Protein AF-A0A8T6WDX5-F1 (afdb_monomer)

Structure (mmCIF, N/CA/C/O backbone):
data_AF-A0A8T6WDX5-F1
#
_entry.id   AF-A0A8T6WDX5-F1
#
loop_
_atom_site.group_PDB
_atom_site.id
_atom_site.type_symbol
_atom_site.label_atom_id
_atom_site.label_alt_id
_atom_site.label_comp_id
_atom_site.label_asym_id
_atom_site.label_entity_id
_atom_site.label_seq_id
_atom_site.pdbx_PDB_ins_code
_atom_site.Cartn_x
_atom_site.Cartn_y
_atom_site.Cartn_z
_atom_site.occupancy
_atom_site.B_iso_or_equiv
_atom_site.auth_seq_id
_atom_site.auth_comp_id
_atom_site.auth_asym_id
_atom_site.auth_atom_id
_atom_site.pdbx_PDB_model_num
ATOM 1 N N . MET A 1 1 ? 11.051 -7.184 -33.942 1.00 52.66 1 MET A N 1
ATOM 2 C CA . MET A 1 1 ? 10.751 -6.834 -32.544 1.00 52.66 1 MET A CA 1
ATOM 3 C C . MET A 1 1 ? 12.022 -6.218 -31.989 1.00 52.66 1 MET A C 1
ATOM 5 O O . MET A 1 1 ? 13.089 -6.724 -32.323 1.00 52.66 1 MET A O 1
ATOM 9 N N . ASP A 1 2 ? 11.929 -5.053 -31.352 1.00 72.94 2 ASP A N 1
ATOM 10 C CA . ASP A 1 2 ? 13.100 -4.263 -30.952 1.00 72.94 2 ASP A CA 1
ATOM 11 C C . ASP A 1 2 ? 13.797 -4.921 -29.747 1.00 72.94 2 ASP A C 1
ATOM 13 O O . ASP A 1 2 ? 13.124 -5.354 -28.812 1.00 72.94 2 ASP A O 1
ATOM 17 N N . LYS A 1 3 ? 15.132 -5.032 -29.763 1.00 76.94 3 LYS A N 1
ATOM 18 C CA . LYS A 1 3 ? 15.891 -5.708 -28.689 1.00 76.94 3 LYS A CA 1
ATOM 19 C C . LYS A 1 3 ? 15.746 -4.985 -27.343 1.00 76.94 3 LYS A C 1
ATOM 21 O O . LYS A 1 3 ? 15.844 -5.629 -26.301 1.00 76.94 3 LYS A O 1
ATOM 26 N N . VAL A 1 4 ? 15.504 -3.671 -27.375 1.00 79.25 4 VAL A N 1
ATOM 27 C CA . VAL A 1 4 ? 15.228 -2.840 -26.189 1.00 79.25 4 VAL A CA 1
ATOM 28 C C . VAL A 1 4 ? 13.913 -3.252 -25.533 1.00 79.25 4 VAL A C 1
ATOM 30 O O . VAL A 1 4 ? 13.882 -3.562 -24.346 1.00 79.25 4 VAL A O 1
ATOM 33 N N . ASP A 1 5 ? 12.839 -3.341 -26.319 1.00 84.62 5 ASP A N 1
ATOM 34 C CA . ASP A 1 5 ? 11.503 -3.709 -25.836 1.00 84.62 5 ASP A CA 1
ATOM 35 C C . ASP A 1 5 ? 11.500 -5.095 -25.164 1.00 84.62 5 ASP A C 1
ATOM 37 O O . ASP A 1 5 ? 10.907 -5.281 -24.102 1.00 84.62 5 ASP A O 1
ATOM 41 N N . GLU A 1 6 ? 12.221 -6.074 -25.723 1.00 86.56 6 GLU A N 1
ATOM 42 C CA . GLU A 1 6 ? 12.348 -7.406 -25.113 1.00 86.56 6 GLU A CA 1
ATOM 43 C C . GLU A 1 6 ? 13.108 -7.383 -23.778 1.00 86.56 6 GLU A C 1
ATOM 45 O O . GLU A 1 6 ? 12.690 -8.050 -22.824 1.00 86.56 6 GLU A O 1
ATOM 50 N N . LYS A 1 7 ? 14.192 -6.601 -23.688 1.00 87.88 7 LYS A N 1
ATOM 51 C CA . LYS A 1 7 ? 14.994 -6.463 -22.466 1.00 87.88 7 LYS A CA 1
ATOM 52 C C . LYS A 1 7 ? 14.186 -5.801 -21.350 1.00 87.88 7 LYS A C 1
ATOM 54 O O . LYS A 1 7 ? 14.083 -6.367 -20.261 1.00 87.88 7 LYS A O 1
ATOM 59 N N . VAL A 1 8 ? 13.550 -4.665 -21.637 1.00 88.12 8 VAL A N 1
ATOM 60 C CA . VAL A 1 8 ? 12.751 -3.936 -20.645 1.00 88.12 8 VAL A CA 1
ATOM 61 C C . VAL A 1 8 ? 11.545 -4.770 -20.197 1.00 88.12 8 VAL A C 1
ATOM 63 O O . VAL A 1 8 ? 11.251 -4.863 -19.004 1.00 88.12 8 VAL A O 1
ATOM 66 N N . LYS A 1 9 ? 10.869 -5.478 -21.112 1.00 89.19 9 LYS A N 1
ATOM 67 C CA . LYS A 1 9 ? 9.794 -6.416 -20.736 1.00 89.19 9 LYS A CA 1
ATOM 68 C C . LYS A 1 9 ? 10.274 -7.514 -19.788 1.00 89.19 9 LYS A C 1
ATOM 70 O O . LYS A 1 9 ? 9.542 -7.866 -18.861 1.00 89.19 9 LYS A O 1
ATOM 75 N N . ALA A 1 10 ? 11.466 -8.068 -20.013 1.00 90.50 10 ALA A N 1
ATOM 76 C CA . ALA A 1 10 ? 12.025 -9.105 -19.151 1.00 90.50 10 ALA A CA 1
ATOM 77 C C . ALA A 1 10 ? 12.325 -8.580 -17.737 1.00 90.50 10 ALA A C 1
ATOM 79 O O . ALA A 1 10 ? 12.044 -9.280 -16.764 1.00 90.50 10 ALA A O 1
ATOM 80 N N . GLU A 1 11 ? 12.822 -7.348 -17.626 1.00 90.62 11 GLU A N 1
ATOM 81 C CA . GLU A 1 11 ? 13.116 -6.682 -16.354 1.00 90.62 11 GLU A CA 1
ATOM 82 C C . GLU A 1 11 ? 11.848 -6.345 -15.551 1.00 90.62 11 GLU A C 1
ATOM 84 O O . GLU A 1 11 ? 11.794 -6.561 -14.341 1.00 90.62 11 GLU A O 1
ATOM 89 N N . PHE A 1 12 ? 10.781 -5.902 -16.222 1.00 94.19 12 PHE A N 1
ATOM 90 C CA . PHE A 1 12 ? 9.535 -5.502 -15.559 1.00 94.19 12 PHE A CA 1
ATOM 91 C C . PHE A 1 12 ? 8.601 -6.666 -15.215 1.00 94.19 12 PHE A C 1
ATOM 93 O O . PHE A 1 12 ? 7.797 -6.558 -14.287 1.00 94.19 12 PHE A O 1
ATOM 100 N N . LYS A 1 13 ? 8.691 -7.800 -15.919 1.00 94.50 13 LYS A N 1
ATOM 101 C CA . LYS A 1 13 ? 7.855 -8.983 -15.658 1.00 94.50 13 LYS A CA 1
ATOM 102 C C . LYS A 1 13 ? 7.857 -9.446 -14.185 1.00 94.50 13 LYS A C 1
ATOM 104 O O . LYS A 1 13 ? 6.764 -9.646 -13.651 1.00 94.50 13 LYS A O 1
ATOM 109 N N . PRO A 1 14 ? 9.005 -9.625 -13.500 1.00 94.62 14 PRO A N 1
ATOM 110 C CA . PRO A 1 14 ? 9.004 -10.000 -12.083 1.00 94.62 14 PRO A CA 1
ATOM 111 C C . PRO A 1 14 ? 8.376 -8.926 -11.179 1.00 94.62 14 PRO A C 1
ATOM 113 O O . PRO A 1 14 ? 7.688 -9.274 -10.220 1.00 94.62 14 PRO A O 1
ATOM 116 N N . LEU A 1 15 ? 8.534 -7.639 -11.503 1.00 94.69 15 LEU A N 1
ATOM 117 C CA . LEU A 1 15 ? 7.934 -6.539 -10.736 1.00 94.69 15 LEU A CA 1
ATOM 118 C C . LEU A 1 15 ? 6.408 -6.516 -10.869 1.00 94.69 15 LEU A C 1
ATOM 120 O O . LEU A 1 15 ? 5.706 -6.302 -9.883 1.00 94.69 15 LEU A O 1
ATOM 124 N N . LEU A 1 16 ? 5.883 -6.789 -12.065 1.00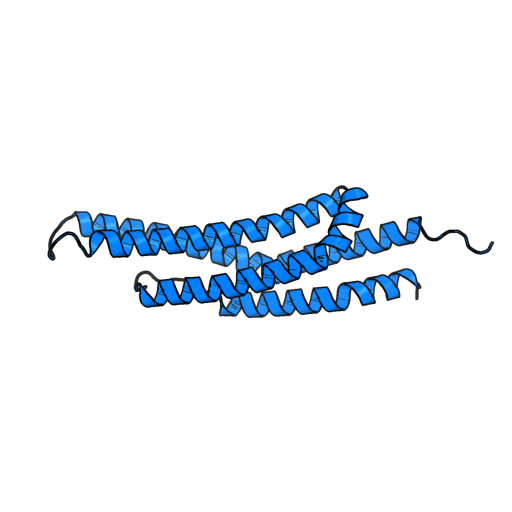 95.62 16 LEU A N 1
ATOM 125 C CA . LEU A 1 16 ? 4.440 -6.898 -12.297 1.00 95.62 16 LEU A CA 1
ATOM 126 C C . LEU A 1 16 ? 3.826 -8.086 -11.547 1.00 95.62 16 LEU A C 1
ATOM 128 O O . LEU A 1 16 ? 2.734 -7.959 -10.997 1.00 95.62 16 LEU A O 1
ATOM 132 N N . ASN A 1 17 ? 4.539 -9.213 -11.454 1.00 95.56 17 ASN A N 1
ATOM 133 C CA . ASN A 1 17 ? 4.096 -10.335 -10.622 1.00 95.56 17 ASN A CA 1
ATOM 134 C C . ASN A 1 17 ? 4.002 -9.934 -9.142 1.00 95.56 17 ASN A C 1
ATOM 136 O O . ASN A 1 17 ? 3.021 -10.263 -8.485 1.00 95.56 17 ASN A O 1
ATOM 140 N N . LYS A 1 18 ? 4.963 -9.154 -8.638 1.00 95.69 18 LYS A N 1
ATOM 141 C CA . LYS A 1 18 ? 4.924 -8.630 -7.263 1.00 95.69 18 LYS A CA 1
ATOM 142 C C . LYS A 1 18 ? 3.809 -7.618 -7.042 1.00 95.69 18 LYS A C 1
ATOM 144 O O . LYS A 1 18 ? 3.210 -7.614 -5.975 1.00 95.69 18 LYS A O 1
ATOM 149 N N . CYS A 1 19 ? 3.487 -6.798 -8.042 1.00 96.25 19 CYS A N 1
ATOM 150 C CA . CYS A 1 19 ? 2.309 -5.929 -7.979 1.00 96.25 19 CYS A CA 1
ATOM 151 C C . CYS A 1 19 ? 1.034 -6.754 -7.785 1.00 96.25 19 CYS A C 1
ATOM 153 O O . CYS A 1 19 ? 0.220 -6.417 -6.933 1.00 96.25 19 CYS A O 1
ATOM 155 N N . ARG A 1 20 ? 0.917 -7.885 -8.489 1.00 96.00 20 ARG A N 1
ATOM 156 C CA . ARG A 1 20 ? -0.205 -8.815 -8.334 1.00 96.00 20 ARG A CA 1
ATOM 157 C C . ARG A 1 20 ? -0.241 -9.496 -6.971 1.00 96.00 20 ARG A C 1
ATOM 159 O O . ARG A 1 20 ? -1.309 -9.651 -6.391 1.00 96.00 20 ARG A O 1
ATOM 166 N N . GLU A 1 21 ? 0.909 -9.898 -6.443 1.00 96.06 21 GLU A N 1
ATOM 167 C CA . GLU A 1 21 ? 0.997 -10.439 -5.081 1.00 96.06 21 GLU A CA 1
ATOM 168 C C . GLU A 1 21 ? 0.578 -9.395 -4.036 1.00 96.06 21 GLU A C 1
ATOM 170 O O . GLU A 1 21 ? -0.125 -9.726 -3.084 1.00 96.06 21 GLU A O 1
ATOM 175 N N . LEU A 1 22 ? 0.967 -8.130 -4.225 1.00 96.88 22 LEU A N 1
ATOM 176 C CA . LEU A 1 22 ? 0.573 -7.018 -3.359 1.00 96.88 22 LEU A CA 1
ATOM 177 C C . LEU A 1 22 ? -0.917 -6.690 -3.466 1.00 96.88 22 LEU A C 1
ATOM 179 O O . LEU A 1 22 ? -1.536 -6.430 -2.441 1.00 96.88 22 LEU A O 1
ATOM 183 N N . GLU A 1 23 ? -1.489 -6.724 -4.669 1.00 97.12 23 GLU A N 1
ATOM 184 C CA . GLU A 1 23 ? -2.927 -6.573 -4.907 1.00 97.12 23 GLU A CA 1
ATOM 185 C C . GLU A 1 23 ? -3.715 -7.613 -4.109 1.00 97.12 23 GLU A C 1
ATOM 187 O O . GLU A 1 23 ? -4.463 -7.239 -3.206 1.00 97.12 23 GLU A O 1
ATOM 192 N N . LEU A 1 24 ? -3.450 -8.903 -4.348 1.00 95.00 24 LEU A N 1
ATOM 193 C CA . LEU A 1 24 ? -4.106 -10.007 -3.639 1.00 95.00 24 LEU A CA 1
ATOM 194 C C . LEU A 1 24 ? -3.894 -9.905 -2.123 1.00 95.00 24 LEU A C 1
ATOM 196 O O . LEU A 1 24 ? -4.834 -10.010 -1.340 1.00 95.00 24 LEU A O 1
ATOM 200 N N . SER A 1 25 ? -2.660 -9.617 -1.700 1.00 93.38 25 SER A N 1
ATOM 201 C CA . SER A 1 25 ? -2.348 -9.434 -0.285 1.00 93.38 25 SER A CA 1
ATOM 202 C C . SER A 1 25 ? -3.088 -8.240 0.322 1.00 93.38 25 SER A C 1
ATOM 204 O O . SER A 1 25 ? -3.359 -8.267 1.516 1.00 93.38 25 SER A O 1
ATOM 206 N N . SER A 1 26 ? -3.373 -7.179 -0.431 1.00 94.44 26 SER A N 1
ATOM 207 C CA . SER A 1 26 ? -4.072 -5.996 0.085 1.00 94.44 26 SER A CA 1
ATOM 208 C C . SER A 1 26 ? -5.576 -6.221 0.233 1.00 94.44 26 SER A C 1
ATOM 210 O O . SER A 1 26 ? -6.174 -5.706 1.177 1.00 94.44 26 SER A O 1
ATOM 212 N N . GLU A 1 27 ? -6.177 -7.024 -0.647 1.00 91.69 27 GLU A N 1
ATOM 213 C CA . GLU A 1 27 ? -7.582 -7.430 -0.542 1.00 91.69 27 GLU A CA 1
ATOM 214 C C . GLU A 1 27 ? -7.817 -8.262 0.723 1.00 91.69 27 GLU A C 1
ATOM 216 O O . GLU A 1 27 ? -8.792 -8.046 1.440 1.00 91.69 27 GLU A O 1
ATOM 221 N N . GLU A 1 28 ? -6.885 -9.164 1.041 1.00 91.00 28 GLU A N 1
ATOM 222 C CA . GLU A 1 28 ? -6.974 -10.026 2.223 1.00 91.00 28 GLU A CA 1
ATOM 223 C C . GLU A 1 28 ? -6.609 -9.300 3.528 1.00 91.00 28 GLU A C 1
ATOM 225 O O . GLU A 1 28 ? -7.240 -9.521 4.563 1.00 91.00 28 GLU A O 1
ATOM 230 N N . LYS A 1 29 ?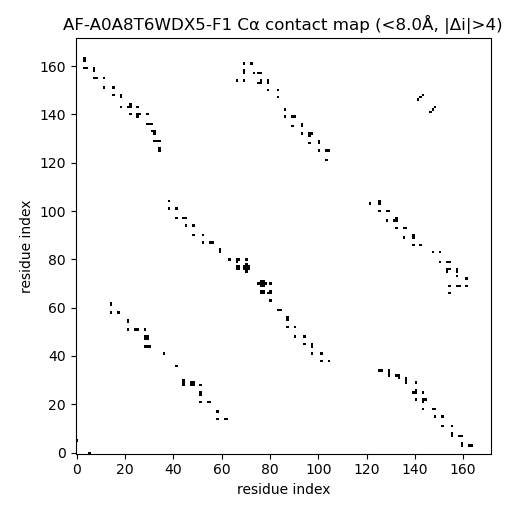 -5.579 -8.441 3.504 1.00 91.56 29 LYS A N 1
ATOM 231 C CA . LYS A 1 29 ? -4.961 -7.880 4.723 1.00 91.56 29 LYS A CA 1
ATOM 232 C C . LYS A 1 29 ? -5.483 -6.510 5.140 1.00 91.56 29 LYS A C 1
ATOM 234 O O . LYS A 1 29 ? -5.132 -6.048 6.223 1.00 91.56 29 LYS A O 1
ATOM 239 N N . LEU A 1 30 ? -6.309 -5.862 4.318 1.00 92.81 30 LEU A N 1
ATOM 240 C CA . LEU A 1 30 ? -6.951 -4.584 4.642 1.00 92.81 30 LEU A CA 1
ATOM 241 C C . LEU A 1 30 ? -8.480 -4.730 4.713 1.00 92.81 30 LEU A C 1
ATOM 243 O O . LEU A 1 30 ? -9.194 -4.107 3.927 1.00 92.81 30 LEU A O 1
ATOM 247 N N . PRO A 1 31 ? -9.024 -5.552 5.630 1.00 89.06 31 PRO A N 1
ATOM 248 C CA . PRO A 1 31 ? -10.469 -5.670 5.767 1.00 89.06 31 PRO A CA 1
ATOM 249 C C . PRO A 1 31 ? -11.081 -4.333 6.210 1.00 89.06 31 PRO A C 1
ATOM 251 O O . PRO A 1 31 ? -10.440 -3.530 6.890 1.00 89.06 31 PRO A O 1
ATOM 254 N N . SER A 1 32 ? -12.347 -4.091 5.876 1.00 89.50 32 SER A N 1
ATOM 255 C CA . SER A 1 32 ? -13.079 -2.961 6.451 1.00 89.50 32 SER A CA 1
ATOM 256 C C . SER A 1 32 ? -13.421 -3.238 7.914 1.00 89.50 32 SER A C 1
ATOM 258 O O . SER A 1 32 ? -13.909 -4.312 8.272 1.00 89.50 32 SER A O 1
ATOM 260 N N . LEU A 1 33 ? -13.213 -2.242 8.766 1.00 90.69 33 LEU A N 1
ATOM 261 C CA . LEU A 1 33 ? -13.588 -2.286 10.169 1.00 90.69 33 LEU A CA 1
ATOM 262 C C . LEU A 1 33 ? -15.051 -1.907 10.367 1.00 90.69 33 LEU A C 1
ATOM 264 O O . LEU A 1 33 ? -15.566 -0.984 9.734 1.00 90.69 33 LEU A O 1
ATOM 268 N N . ASN A 1 34 ? -15.703 -2.585 11.309 1.00 88.81 34 ASN A N 1
ATOM 269 C CA . ASN A 1 34 ? -17.043 -2.246 11.772 1.00 88.81 34 ASN A CA 1
ATOM 270 C C . ASN A 1 34 ? -17.001 -1.658 13.194 1.00 88.81 34 ASN A C 1
ATOM 272 O O . ASN A 1 34 ? -16.004 -1.758 13.908 1.00 88.81 34 ASN A O 1
ATOM 276 N N . HIS A 1 35 ? -18.109 -1.058 13.632 1.00 82.75 35 HIS A N 1
ATOM 277 C CA . HIS A 1 35 ? -18.203 -0.423 14.952 1.00 82.75 35 HIS A CA 1
ATOM 278 C C . HIS A 1 35 ? -18.187 -1.408 16.132 1.00 82.75 35 HIS A C 1
ATOM 280 O O . HIS A 1 35 ? -17.987 -0.990 17.273 1.00 82.75 35 HIS A O 1
ATOM 286 N N . GLU A 1 36 ? -18.343 -2.706 15.877 1.00 83.75 36 GLU A N 1
ATOM 287 C CA . GLU A 1 36 ? -18.315 -3.773 16.883 1.00 83.75 36 GLU A CA 1
ATOM 288 C C . GLU A 1 36 ? -16.909 -4.351 17.100 1.00 83.75 36 GLU A C 1
ATOM 290 O O . GLU A 1 36 ? -16.744 -5.265 17.902 1.00 83.75 36 GLU A O 1
ATOM 295 N N . ILE A 1 37 ? -15.888 -3.788 16.443 1.00 87.19 37 ILE A N 1
ATOM 296 C CA . ILE A 1 37 ? -14.499 -4.235 16.562 1.00 87.19 37 ILE A CA 1
ATOM 297 C C . ILE A 1 37 ? -14.022 -4.278 18.022 1.00 87.19 37 ILE A C 1
ATOM 299 O O . ILE A 1 37 ? -14.277 -3.348 18.802 1.00 87.19 37 ILE A O 1
ATOM 303 N N . ASP A 1 38 ? -13.331 -5.363 18.369 1.00 87.50 38 ASP A N 1
ATOM 304 C CA . ASP A 1 38 ? -12.689 -5.589 19.660 1.00 87.50 38 ASP A CA 1
ATOM 305 C C . ASP A 1 38 ? -11.155 -5.450 19.570 1.00 87.50 38 ASP A C 1
ATOM 307 O O . ASP A 1 38 ? -10.572 -5.379 18.488 1.00 87.50 38 ASP A O 1
ATOM 311 N N . GLU A 1 39 ? -10.484 -5.409 20.723 1.00 87.69 39 GLU A N 1
ATOM 312 C CA . GLU A 1 39 ? -9.018 -5.299 20.804 1.00 87.69 39 GLU A CA 1
ATOM 313 C C . GLU A 1 39 ? -8.305 -6.436 20.053 1.00 87.69 39 GLU A C 1
ATOM 315 O O . GLU A 1 39 ? -7.299 -6.212 19.381 1.00 87.69 39 GLU A O 1
ATOM 320 N N . LYS A 1 40 ? -8.839 -7.662 20.118 1.00 89.62 40 LYS A N 1
ATOM 321 C CA . LYS A 1 40 ? -8.255 -8.814 19.418 1.00 89.62 40 LYS A CA 1
ATOM 322 C C . LYS A 1 40 ? -8.272 -8.616 17.906 1.00 89.62 40 LYS A C 1
ATOM 324 O O . LYS A 1 40 ? -7.277 -8.905 17.249 1.00 89.62 40 LYS A O 1
ATOM 329 N N . SER A 1 41 ? -9.374 -8.100 17.373 1.00 91.44 41 SER A N 1
ATOM 330 C CA . SER A 1 41 ? -9.528 -7.805 15.951 1.00 91.44 41 SER A CA 1
ATOM 331 C C . SER A 1 41 ? -8.601 -6.673 15.509 1.00 91.44 41 SER A C 1
ATOM 333 O O . SER A 1 41 ? -8.032 -6.755 14.425 1.00 91.44 41 SER A O 1
ATOM 335 N N . ILE A 1 42 ? -8.387 -5.651 16.348 1.00 91.75 42 ILE A N 1
ATOM 336 C CA . ILE A 1 42 ? -7.414 -4.580 16.064 1.00 91.75 42 ILE A CA 1
ATOM 337 C C . ILE A 1 42 ? -5.989 -5.131 16.022 1.00 91.75 42 ILE A C 1
ATOM 339 O O . ILE A 1 42 ? -5.240 -4.815 15.100 1.00 91.75 42 ILE A O 1
ATOM 343 N N . ASN A 1 43 ? -5.617 -5.973 16.987 1.00 92.44 43 ASN A N 1
ATOM 344 C CA . ASN A 1 43 ? -4.289 -6.586 17.023 1.00 92.44 43 ASN A CA 1
ATOM 345 C C . ASN A 1 43 ? -4.051 -7.484 15.802 1.00 92.44 43 ASN A C 1
ATOM 347 O O . ASN A 1 43 ? -3.007 -7.368 15.166 1.00 92.44 43 ASN A O 1
ATOM 351 N N . LEU A 1 44 ? -5.041 -8.295 15.413 1.00 93.69 44 LEU A N 1
ATOM 352 C CA . LEU A 1 44 ? -4.971 -9.080 14.180 1.00 93.69 44 LEU A CA 1
ATOM 353 C C . LEU A 1 44 ? -4.819 -8.177 12.947 1.00 93.69 44 LEU A C 1
ATOM 355 O O . LEU A 1 44 ? -4.014 -8.465 12.068 1.00 93.69 44 LEU A O 1
ATOM 359 N N . TYR A 1 45 ? -5.543 -7.057 12.886 1.00 94.62 45 TYR A N 1
ATOM 360 C CA . TYR A 1 45 ? -5.370 -6.093 11.800 1.00 94.62 45 TYR A CA 1
ATOM 361 C C . TYR A 1 45 ? -3.937 -5.557 11.757 1.00 94.62 45 TYR A C 1
ATOM 363 O O . TYR A 1 45 ? -3.322 -5.529 10.695 1.00 94.62 45 TYR A O 1
ATOM 371 N N . LEU A 1 46 ? -3.382 -5.146 12.899 1.00 95.38 46 LEU A N 1
ATOM 372 C CA . LEU A 1 46 ? -2.006 -4.650 12.984 1.00 95.38 46 LEU A CA 1
ATOM 373 C C . LEU A 1 46 ? -0.990 -5.684 12.478 1.00 95.38 46 LEU A C 1
ATOM 375 O O . LEU A 1 46 ? -0.047 -5.309 11.782 1.00 95.38 46 LEU A O 1
ATOM 379 N N . GLU A 1 47 ? -1.187 -6.966 12.788 1.00 95.38 47 GLU A N 1
ATOM 380 C CA . GLU A 1 47 ? -0.362 -8.063 12.268 1.00 95.38 47 GLU A CA 1
ATOM 381 C C . GLU A 1 47 ? -0.458 -8.158 10.737 1.00 95.38 47 GLU A C 1
ATOM 383 O O . GLU A 1 47 ? 0.563 -8.077 10.051 1.00 95.38 47 GLU A O 1
ATOM 388 N N . LEU A 1 48 ? -1.677 -8.216 10.190 1.00 95.31 48 LEU A N 1
ATOM 389 C CA . LEU A 1 48 ? -1.919 -8.283 8.743 1.00 95.31 48 LEU A CA 1
ATOM 390 C C . LEU A 1 48 ? -1.338 -7.067 7.999 1.00 95.31 48 LEU A C 1
ATOM 392 O O . LEU A 1 48 ? -0.682 -7.206 6.962 1.00 95.31 48 LEU A O 1
ATOM 396 N N . LEU A 1 49 ? -1.524 -5.865 8.546 1.00 96.44 49 LEU A N 1
ATOM 397 C CA . LEU A 1 49 ? -0.972 -4.632 7.992 1.00 96.44 49 LEU A CA 1
ATOM 398 C C . LEU A 1 49 ? 0.560 -4.645 8.003 1.00 96.44 49 LEU A C 1
ATOM 400 O O . LEU A 1 49 ? 1.180 -4.188 7.041 1.00 96.44 49 LEU A O 1
ATOM 404 N N . ASN A 1 50 ? 1.187 -5.166 9.060 1.00 96.44 50 ASN A N 1
ATOM 405 C CA . ASN A 1 50 ? 2.642 -5.266 9.126 1.00 96.44 50 ASN A CA 1
ATOM 406 C C . ASN A 1 50 ? 3.197 -6.216 8.066 1.00 96.44 50 ASN A C 1
ATOM 408 O O . ASN A 1 50 ? 4.149 -5.849 7.377 1.00 96.44 50 ASN A O 1
ATOM 412 N N . GLU A 1 51 ? 2.564 -7.365 7.838 1.00 96.12 51 GLU A N 1
ATOM 413 C CA . GLU A 1 51 ? 2.975 -8.253 6.748 1.00 96.12 51 GLU A CA 1
ATOM 414 C C . GLU A 1 51 ? 2.847 -7.581 5.370 1.00 96.12 51 GLU A C 1
ATOM 416 O O . GLU A 1 51 ? 3.724 -7.728 4.515 1.00 96.12 51 GLU A O 1
ATOM 421 N N . LEU A 1 52 ? 1.768 -6.821 5.134 1.00 96.75 52 LEU A N 1
ATOM 422 C CA . LEU A 1 52 ? 1.602 -6.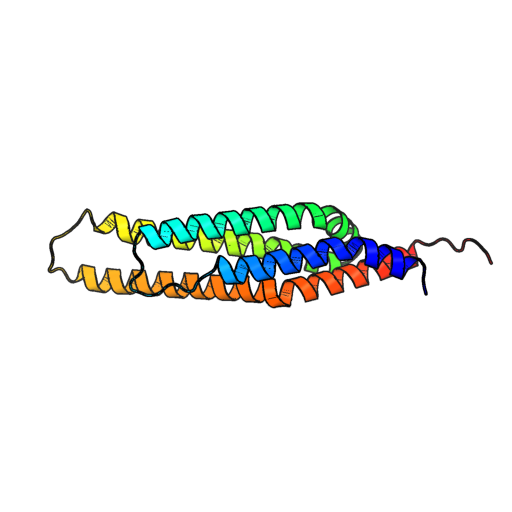057 3.894 1.00 96.75 52 LEU A CA 1
ATOM 423 C C . LEU A 1 52 ? 2.693 -4.986 3.746 1.00 96.75 52 LEU A C 1
ATOM 425 O O . LEU A 1 52 ? 3.259 -4.824 2.664 1.00 96.75 52 LEU A O 1
ATOM 429 N N . LYS A 1 53 ? 3.025 -4.276 4.830 1.00 96.88 53 LYS A N 1
ATOM 430 C CA . LYS A 1 53 ? 4.105 -3.278 4.851 1.00 96.88 53 LYS A CA 1
ATOM 431 C C . LYS A 1 53 ? 5.462 -3.894 4.540 1.00 96.88 53 LYS A C 1
ATOM 433 O O . LYS A 1 53 ? 6.224 -3.300 3.782 1.00 96.88 53 LYS A O 1
ATOM 438 N N . GLU A 1 54 ? 5.768 -5.062 5.095 1.00 96.38 54 GLU A N 1
ATOM 439 C CA . GLU A 1 54 ? 7.011 -5.786 4.813 1.00 96.38 54 GLU A CA 1
ATOM 440 C C . GLU A 1 54 ? 7.081 -6.237 3.352 1.00 96.38 54 GLU A C 1
ATOM 442 O O . GLU A 1 54 ? 8.095 -6.025 2.683 1.00 96.38 54 GLU A O 1
ATOM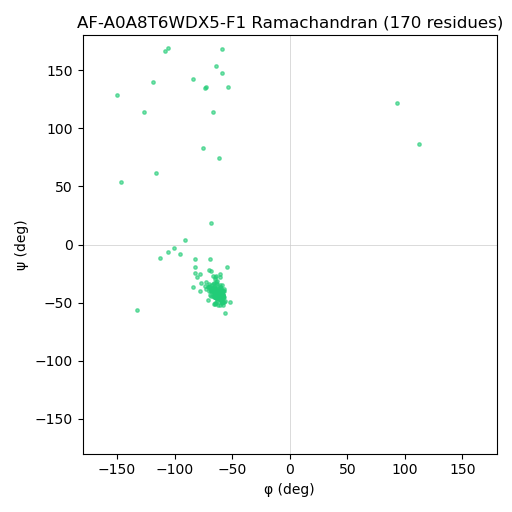 447 N N . ASN A 1 55 ? 5.986 -6.793 2.822 1.00 96.00 55 ASN A N 1
ATOM 448 C CA . ASN A 1 55 ? 5.874 -7.136 1.404 1.00 96.00 55 ASN A CA 1
ATOM 449 C C . ASN A 1 55 ? 6.107 -5.911 0.514 1.00 96.00 55 ASN A C 1
ATOM 451 O O . ASN A 1 55 ? 6.866 -5.977 -0.455 1.00 96.00 55 ASN A O 1
ATOM 455 N N . TYR A 1 56 ? 5.499 -4.780 0.869 1.00 97.44 56 TYR A N 1
ATOM 456 C CA . TYR A 1 56 ? 5.642 -3.550 0.106 1.00 97.44 56 TYR A CA 1
ATOM 457 C C . TYR A 1 56 ? 7.044 -2.941 0.212 1.00 97.44 56 TYR A C 1
ATOM 459 O O . TYR A 1 56 ? 7.572 -2.431 -0.774 1.00 97.44 56 TYR A O 1
ATOM 467 N N . ALA A 1 57 ? 7.683 -3.027 1.379 1.00 96.38 57 ALA A N 1
ATOM 468 C CA . ALA A 1 57 ? 9.060 -2.586 1.565 1.00 96.38 57 ALA A CA 1
ATOM 469 C C . ALA A 1 57 ? 10.026 -3.377 0.671 1.00 96.38 57 ALA A C 1
ATOM 471 O O . ALA A 1 57 ? 10.828 -2.762 -0.027 1.00 96.38 57 ALA A O 1
ATOM 472 N N . ARG A 1 58 ? 9.882 -4.709 0.606 1.00 95.88 58 ARG A N 1
ATOM 473 C CA . ARG A 1 58 ? 10.667 -5.559 -0.308 1.00 95.88 58 ARG A CA 1
ATOM 474 C C . ARG A 1 58 ? 10.460 -5.177 -1.772 1.00 95.88 58 ARG A C 1
ATOM 476 O O . ARG A 1 58 ? 11.420 -5.044 -2.523 1.00 95.88 58 ARG A O 1
ATOM 483 N N . PHE A 1 59 ? 9.214 -4.933 -2.174 1.00 96.31 59 PHE A N 1
ATOM 484 C CA . PHE A 1 59 ? 8.920 -4.433 -3.518 1.00 96.31 59 PHE A CA 1
ATOM 485 C C . PHE A 1 59 ? 9.613 -3.089 -3.801 1.00 96.31 59 PHE A C 1
ATOM 487 O O . PHE A 1 59 ? 10.209 -2.912 -4.863 1.00 96.31 59 PHE A O 1
ATOM 494 N N . LEU A 1 60 ? 9.576 -2.149 -2.850 1.00 95.56 60 LEU A N 1
ATOM 495 C CA . LEU A 1 60 ? 10.245 -0.854 -2.989 1.00 95.56 60 LEU A CA 1
ATOM 496 C C . LEU A 1 60 ? 11.767 -0.987 -3.108 1.00 95.56 60 LEU A C 1
ATOM 498 O O . LEU A 1 60 ? 12.379 -0.219 -3.849 1.00 95.56 60 LEU A O 1
ATOM 502 N N . GLU A 1 61 ? 12.385 -1.925 -2.393 1.00 94.88 61 GLU A N 1
ATOM 503 C CA . GLU A 1 61 ? 13.821 -2.204 -2.499 1.00 94.88 61 GLU A CA 1
ATOM 504 C C . GLU A 1 61 ? 14.194 -2.708 -3.894 1.00 94.88 61 GLU A C 1
ATOM 506 O O . GLU A 1 61 ? 15.173 -2.242 -4.470 1.00 94.88 61 GLU A O 1
ATOM 511 N N . GLU A 1 62 ? 13.380 -3.588 -4.473 1.00 93.62 62 GLU A N 1
ATOM 512 C CA . GLU A 1 62 ? 13.641 -4.174 -5.790 1.00 93.62 62 GLU A CA 1
ATOM 513 C C . GLU A 1 62 ? 13.412 -3.204 -6.948 1.00 93.62 62 GLU A C 1
ATOM 515 O O . GLU A 1 62 ? 14.154 -3.231 -7.926 1.00 93.62 62 GLU A O 1
ATOM 520 N N . ILE A 1 63 ? 12.418 -2.320 -6.843 1.00 92.94 63 ILE A N 1
ATOM 521 C CA . ILE A 1 63 ? 12.164 -1.309 -7.877 1.00 92.94 63 ILE A CA 1
ATOM 522 C C . ILE A 1 63 ? 13.075 -0.083 -7.743 1.00 92.94 63 ILE A C 1
ATOM 524 O O . ILE A 1 63 ? 13.229 0.674 -8.700 1.00 92.94 63 ILE A O 1
ATOM 528 N N . SER A 1 64 ? 13.682 0.144 -6.573 1.00 91.88 64 SER A N 1
ATOM 529 C CA . SER A 1 64 ? 14.484 1.346 -6.305 1.00 91.88 64 SER A CA 1
ATOM 530 C C . SER A 1 64 ? 15.656 1.567 -7.268 1.00 91.88 64 SER A C 1
ATOM 532 O O . SER A 1 64 ? 15.856 2.725 -7.629 1.00 91.88 64 SER A O 1
ATOM 534 N N . PRO A 1 65 ? 16.425 0.549 -7.707 1.00 90.50 65 PRO A N 1
ATOM 535 C CA . PRO A 1 65 ? 17.488 0.747 -8.693 1.00 90.50 65 PRO A CA 1
ATOM 536 C C . PRO A 1 65 ? 16.952 1.321 -10.011 1.00 90.50 65 PRO A C 1
ATOM 538 O O . PRO A 1 65 ? 17.420 2.366 -10.457 1.00 90.50 65 PRO A O 1
ATOM 541 N N . ILE A 1 66 ? 15.899 0.706 -10.557 1.00 89.00 66 ILE A N 1
ATOM 542 C CA . ILE A 1 66 ? 15.266 1.097 -11.826 1.00 89.00 66 ILE A CA 1
ATOM 543 C C . ILE A 1 66 ? 14.626 2.479 -11.691 1.00 89.00 66 ILE A C 1
ATOM 545 O O . ILE A 1 66 ? 14.886 3.395 -12.470 1.00 89.00 66 ILE A O 1
ATOM 549 N N . ALA A 1 67 ? 13.812 2.666 -10.652 1.00 86.50 67 ALA A N 1
ATOM 550 C CA . ALA A 1 67 ? 13.134 3.929 -10.414 1.00 86.50 67 ALA A CA 1
ATOM 551 C C . ALA A 1 67 ? 14.103 5.070 -10.084 1.00 86.50 67 ALA A C 1
ATOM 553 O O . ALA A 1 67 ? 13.838 6.209 -10.456 1.00 86.50 67 ALA A O 1
ATOM 554 N N . GLY A 1 68 ? 15.218 4.780 -9.411 1.00 86.88 68 GLY A N 1
ATOM 555 C CA . GLY A 1 68 ? 16.258 5.750 -9.084 1.00 86.88 68 GLY A CA 1
ATOM 556 C C . GLY A 1 68 ? 17.016 6.236 -10.315 1.00 86.88 68 GLY A C 1
ATOM 557 O O . GLY A 1 68 ? 17.204 7.443 -10.467 1.00 86.88 68 GLY A O 1
ATOM 558 N N . GLU A 1 69 ? 17.392 5.324 -11.214 1.00 88.19 69 GLU A N 1
ATOM 559 C CA . GLU A 1 69 ? 18.026 5.667 -12.490 1.00 88.19 69 GLU A CA 1
ATOM 560 C C . GLU A 1 69 ? 17.114 6.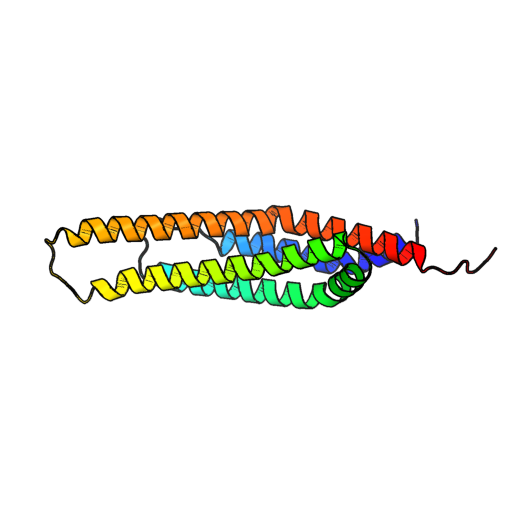569 -13.333 1.00 88.19 69 GLU A C 1
ATOM 562 O O . GLU A 1 69 ? 17.507 7.662 -13.746 1.00 88.19 69 GLU A O 1
ATOM 567 N N . ILE A 1 70 ? 15.850 6.170 -13.494 1.00 88.19 70 ILE A N 1
ATOM 568 C CA . ILE A 1 70 ? 14.877 6.920 -14.295 1.00 88.19 70 ILE A CA 1
ATOM 569 C C . ILE A 1 70 ? 14.535 8.257 -13.630 1.00 88.19 70 ILE A C 1
ATOM 571 O O . ILE A 1 70 ? 14.401 9.264 -14.321 1.00 88.19 70 ILE A O 1
ATOM 575 N N . ALA A 1 71 ? 14.433 8.315 -12.299 1.00 88.56 71 ALA A N 1
ATOM 576 C CA . ALA A 1 71 ? 14.201 9.564 -11.572 1.00 88.56 71 ALA A CA 1
ATOM 577 C C . ALA A 1 71 ? 15.352 10.567 -11.728 1.00 88.56 71 ALA A C 1
ATOM 579 O O . ALA A 1 71 ? 15.103 11.771 -11.755 1.00 88.56 71 ALA A O 1
ATOM 580 N N . GLY A 1 72 ? 16.594 10.090 -11.860 1.00 88.62 72 GLY A N 1
ATOM 581 C CA . GLY A 1 72 ? 17.749 10.938 -12.159 1.00 88.62 72 GLY A CA 1
ATOM 582 C C . GLY A 1 72 ? 17.722 11.537 -13.569 1.00 88.62 72 GLY A C 1
ATOM 583 O O . GLY A 1 72 ? 18.332 12.579 -13.797 1.00 88.62 72 GLY A O 1
ATOM 584 N N . ALA A 1 73 ? 16.997 10.909 -14.499 1.00 88.56 73 ALA A N 1
ATOM 585 C CA . ALA A 1 73 ? 16.972 11.270 -15.916 1.00 88.56 73 ALA A CA 1
ATOM 586 C C . ALA A 1 73 ? 15.623 11.834 -16.415 1.00 88.56 73 ALA A C 1
ATOM 588 O O . ALA A 1 73 ? 15.542 12.339 -17.537 1.00 88.56 73 ALA A O 1
ATOM 589 N N . SER A 1 74 ? 14.549 11.741 -15.622 1.00 90.25 74 SER A N 1
ATOM 590 C CA . SER A 1 74 ? 13.189 12.123 -16.021 1.00 90.25 74 SER A CA 1
ATOM 591 C C . SER A 1 74 ? 12.353 12.612 -14.837 1.00 90.25 74 SER A C 1
ATOM 593 O O . SER A 1 74 ? 12.173 11.903 -13.846 1.00 90.25 74 SER A O 1
ATOM 595 N N . GLU A 1 75 ? 11.737 13.793 -14.978 1.00 90.75 75 GLU A N 1
ATOM 596 C CA . GLU A 1 75 ? 10.771 14.319 -13.998 1.00 90.75 75 GLU A CA 1
ATOM 597 C C . GLU A 1 75 ? 9.581 13.372 -13.797 1.00 90.75 75 GLU A C 1
ATOM 599 O O . GLU A 1 75 ? 9.085 13.215 -12.681 1.00 90.75 75 GLU A O 1
ATOM 604 N N . LYS A 1 76 ? 9.149 12.686 -14.864 1.00 89.69 76 LYS A N 1
ATOM 605 C CA . LYS A 1 76 ? 8.084 11.678 -14.784 1.00 89.69 76 LYS A CA 1
ATOM 606 C C . LYS A 1 76 ? 8.521 10.473 -13.953 1.00 89.69 76 LYS A C 1
ATOM 608 O O . LYS A 1 76 ? 7.735 9.980 -13.149 1.00 89.69 76 LYS A O 1
ATOM 613 N N . GLY A 1 77 ? 9.772 10.036 -14.106 1.00 89.25 77 GLY A N 1
ATOM 614 C CA . GLY A 1 77 ? 10.368 8.995 -13.266 1.00 89.25 77 GLY A CA 1
ATOM 615 C C . GLY A 1 77 ? 10.418 9.395 -11.795 1.00 89.25 77 GLY A C 1
ATOM 616 O O . GLY A 1 77 ? 10.028 8.622 -10.920 1.00 89.25 77 GLY A O 1
ATOM 617 N N . ALA A 1 78 ? 10.825 10.638 -11.524 1.00 91.88 78 ALA A N 1
ATOM 618 C CA . ALA A 1 78 ? 10.868 11.180 -10.170 1.00 91.88 78 ALA A CA 1
ATOM 619 C C . ALA A 1 78 ? 9.471 11.239 -9.528 1.00 91.88 78 ALA A C 1
ATOM 621 O O . ALA A 1 78 ? 9.313 10.882 -8.357 1.00 91.88 78 ALA A O 1
ATOM 622 N N . ASP A 1 79 ? 8.447 11.628 -10.293 1.00 94.50 79 ASP A N 1
ATOM 623 C CA . ASP A 1 79 ? 7.054 11.624 -9.839 1.00 94.50 79 ASP A CA 1
ATOM 624 C C . ASP A 1 79 ? 6.538 10.205 -9.551 1.00 94.50 79 ASP A C 1
ATOM 626 O O . ASP A 1 79 ? 5.932 9.972 -8.501 1.00 94.50 79 ASP A O 1
ATOM 630 N N . VAL A 1 80 ? 6.840 9.230 -10.417 1.00 93.06 80 VAL A N 1
ATOM 631 C CA . VAL A 1 80 ? 6.502 7.818 -10.173 1.00 93.06 80 VAL A CA 1
ATOM 632 C C . VAL A 1 80 ? 7.126 7.337 -8.865 1.00 93.06 80 VAL A C 1
ATOM 634 O O . VAL A 1 80 ? 6.423 6.805 -8.002 1.00 93.06 80 VAL A O 1
ATOM 637 N N . PHE A 1 81 ? 8.421 7.580 -8.665 1.00 92.06 81 PHE A N 1
ATOM 638 C CA . PHE A 1 81 ? 9.112 7.127 -7.462 1.00 92.06 81 PHE A CA 1
ATOM 639 C C . PHE A 1 81 ? 8.584 7.796 -6.189 1.00 92.06 81 PHE A C 1
ATOM 641 O O . PHE A 1 81 ? 8.428 7.146 -5.150 1.00 92.06 81 PHE A O 1
ATOM 648 N N . LYS A 1 82 ? 8.240 9.085 -6.268 1.00 94.38 82 LYS A N 1
ATOM 649 C CA . LYS A 1 82 ? 7.588 9.814 -5.176 1.00 94.38 82 LYS A CA 1
ATOM 650 C C . LYS A 1 82 ? 6.235 9.200 -4.821 1.00 94.38 82 LYS A C 1
ATOM 652 O O . LYS A 1 82 ? 5.955 9.023 -3.635 1.00 94.38 82 LYS A O 1
ATOM 657 N N . GLN A 1 83 ? 5.416 8.862 -5.816 1.00 94.56 83 GLN A N 1
ATOM 658 C CA . GLN A 1 83 ? 4.113 8.236 -5.587 1.00 94.56 83 GLN A CA 1
ATOM 659 C C . GLN A 1 83 ? 4.261 6.856 -4.935 1.00 94.56 83 GLN A C 1
ATOM 661 O O . GLN A 1 83 ? 3.600 6.604 -3.930 1.00 94.56 83 GLN A O 1
ATOM 666 N N . LEU A 1 84 ? 5.191 6.018 -5.407 1.00 93.81 84 LEU A N 1
ATOM 667 C CA . LEU A 1 84 ? 5.502 4.728 -4.775 1.00 93.81 84 LEU A CA 1
ATOM 668 C C . LEU A 1 84 ? 5.905 4.910 -3.296 1.00 93.81 84 LEU A C 1
ATOM 670 O O . LEU A 1 84 ? 5.333 4.309 -2.392 1.00 93.81 84 LEU A O 1
ATOM 674 N N . ARG A 1 85 ? 6.827 5.831 -2.995 1.00 92.88 85 ARG A N 1
ATOM 675 C CA . ARG A 1 85 ? 7.221 6.099 -1.600 1.00 92.88 85 ARG A CA 1
ATOM 676 C C . ARG A 1 85 ? 6.078 6.646 -0.745 1.00 92.88 85 ARG A C 1
ATOM 678 O O . ARG A 1 85 ? 6.014 6.340 0.443 1.00 92.88 85 ARG A O 1
ATOM 685 N N . SER A 1 86 ? 5.176 7.439 -1.322 1.00 93.94 86 SER A N 1
ATOM 686 C CA . SER A 1 86 ? 4.049 8.015 -0.582 1.00 93.94 86 SER A CA 1
ATOM 687 C C . SER A 1 86 ? 3.060 6.959 -0.079 1.00 93.94 86 SER A C 1
ATOM 689 O O . SER A 1 86 ? 2.499 7.127 1.002 1.00 93.94 86 SER A O 1
ATOM 691 N N . THR A 1 87 ? 2.917 5.832 -0.781 1.00 94.69 87 THR A N 1
ATOM 692 C CA . THR A 1 87 ? 2.084 4.714 -0.319 1.00 94.69 87 THR A CA 1
ATOM 693 C C . THR A 1 87 ? 2.651 4.062 0.937 1.00 94.69 87 THR A C 1
ATOM 695 O O . THR A 1 87 ? 1.889 3.679 1.819 1.00 94.69 87 THR A O 1
ATOM 698 N N . LYS A 1 88 ? 3.980 3.998 1.094 1.00 94.38 88 LYS A N 1
ATOM 699 C CA . LYS A 1 88 ? 4.583 3.496 2.340 1.00 94.38 88 LYS A CA 1
ATOM 700 C C . LYS A 1 88 ? 4.109 4.324 3.536 1.00 94.38 88 LYS A C 1
ATOM 702 O O . LYS A 1 88 ? 3.704 3.761 4.548 1.00 94.38 88 LYS A O 1
ATOM 707 N N . LYS A 1 89 ? 4.079 5.649 3.372 1.00 94.31 89 LYS A N 1
ATOM 708 C CA . LYS A 1 89 ? 3.566 6.566 4.391 1.00 94.31 89 LYS A CA 1
ATOM 709 C C . LYS A 1 89 ? 2.078 6.341 4.672 1.00 94.31 89 LYS A C 1
ATOM 711 O O . LYS A 1 89 ? 1.682 6.354 5.827 1.00 94.31 89 LYS A O 1
ATOM 716 N N . LEU A 1 90 ? 1.261 6.077 3.649 1.00 94.94 90 LEU A N 1
ATOM 717 C CA . LEU A 1 90 ? -0.155 5.739 3.843 1.00 94.94 90 LEU A CA 1
ATOM 718 C C . LEU A 1 90 ? -0.339 4.497 4.736 1.00 94.94 90 LEU A C 1
ATOM 720 O O . LEU A 1 90 ? -1.222 4.489 5.590 1.00 94.94 90 LEU A O 1
ATOM 724 N N . LEU A 1 91 ? 0.506 3.473 4.576 1.00 96.19 91 LEU A N 1
ATOM 725 C CA . LEU A 1 91 ? 0.472 2.274 5.422 1.00 96.19 91 LEU A CA 1
ATOM 726 C C . LEU A 1 91 ? 0.958 2.542 6.857 1.00 96.19 91 LEU A C 1
ATOM 728 O O . LEU A 1 91 ? 0.414 1.984 7.806 1.00 96.19 91 LEU A O 1
ATOM 732 N N . GLU A 1 92 ? 1.962 3.401 7.033 1.00 95.75 92 GLU A N 1
ATOM 733 C CA . GLU A 1 92 ? 2.414 3.860 8.359 1.00 95.75 92 GLU A CA 1
ATOM 734 C C . GLU A 1 92 ? 1.312 4.669 9.069 1.00 95.75 92 GLU A C 1
ATOM 736 O O . GLU A 1 92 ? 1.026 4.453 10.245 1.00 95.75 92 GLU A O 1
ATOM 741 N N . ASP A 1 93 ? 0.627 5.539 8.329 1.00 94.69 93 ASP A N 1
ATOM 742 C CA . ASP A 1 93 ? -0.496 6.345 8.806 1.00 94.69 93 ASP A CA 1
ATOM 743 C C . ASP A 1 93 ? -1.735 5.492 9.159 1.00 94.69 93 ASP A C 1
ATOM 745 O O . ASP A 1 93 ? -2.565 5.916 9.972 1.00 94.69 93 ASP A O 1
ATOM 749 N N . LEU A 1 94 ? -1.896 4.322 8.531 1.00 94.88 94 LEU A N 1
ATOM 750 C CA . LEU A 1 94 ? -2.896 3.309 8.889 1.00 94.88 94 LEU A CA 1
ATOM 751 C C . LEU A 1 94 ? -2.549 2.622 10.208 1.00 94.88 94 LEU A C 1
ATOM 753 O O . LEU A 1 94 ? -3.401 2.506 11.087 1.00 94.88 94 LEU A O 1
ATOM 757 N N . GLU A 1 95 ? -1.293 2.201 10.357 1.00 96.25 95 GLU A N 1
ATOM 758 C CA . GLU A 1 95 ? -0.807 1.541 11.569 1.00 96.25 95 GLU A CA 1
ATOM 759 C C . GLU A 1 95 ? -0.952 2.457 12.785 1.00 96.25 95 GLU A C 1
ATOM 761 O O . GLU A 1 95 ? -1.408 2.019 13.840 1.00 96.25 95 GLU A O 1
ATOM 766 N N . LEU A 1 96 ? -0.602 3.737 12.628 1.00 94.81 96 LEU A N 1
ATOM 767 C CA . LEU A 1 96 ? -0.770 4.729 13.682 1.00 94.81 96 LEU A CA 1
ATOM 768 C C . LEU A 1 96 ? -2.241 4.855 14.095 1.00 94.81 96 LEU A C 1
ATOM 770 O O . LEU A 1 96 ? -2.540 4.765 15.280 1.00 94.81 96 LEU A O 1
ATOM 774 N N . GLY A 1 97 ? -3.159 4.966 13.128 1.00 92.62 97 GLY A N 1
ATOM 775 C CA . GLY A 1 97 ? -4.593 5.057 13.417 1.00 92.62 97 GLY A CA 1
ATOM 776 C C . GLY A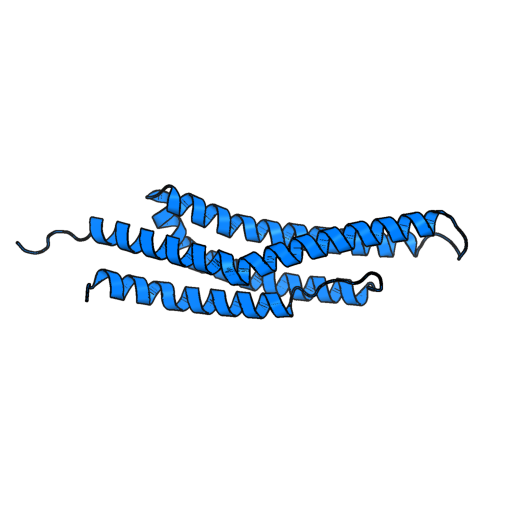 1 97 ? -5.137 3.826 14.151 1.00 92.62 97 GLY A C 1
ATOM 777 O O . GLY A 1 97 ? -5.935 3.961 15.074 1.00 92.62 97 GLY A O 1
ATOM 778 N N . LEU A 1 98 ? -4.674 2.623 13.796 1.00 93.50 98 LEU A N 1
ATOM 779 C CA . LEU A 1 98 ? -5.036 1.387 14.501 1.00 93.50 98 LEU A CA 1
ATOM 780 C C . LEU A 1 98 ? -4.501 1.360 15.939 1.00 93.50 98 LEU A C 1
ATOM 782 O O . LEU A 1 98 ? -5.216 0.932 16.845 1.00 93.50 98 LEU A O 1
ATOM 786 N N . LYS A 1 99 ? -3.270 1.834 16.170 1.00 93.19 99 LYS A N 1
ATOM 787 C CA . LYS A 1 99 ? -2.700 1.955 17.523 1.00 93.19 99 LYS A CA 1
ATOM 788 C C . LYS A 1 99 ? -3.472 2.968 18.365 1.00 93.19 99 LYS A C 1
ATOM 790 O O . LYS A 1 99 ? -3.835 2.647 19.491 1.00 93.19 99 LYS A O 1
ATOM 795 N N . GLU A 1 100 ? -3.791 4.131 17.802 1.00 90.25 100 GLU A N 1
ATOM 796 C CA . GLU A 1 100 ? -4.596 5.167 18.461 1.00 90.25 100 GLU A CA 1
ATOM 797 C C . GLU A 1 100 ? -6.006 4.657 18.802 1.00 90.25 100 GLU A C 1
ATOM 799 O O . GLU A 1 100 ? -6.492 4.874 19.913 1.00 90.25 100 GLU A O 1
ATOM 804 N N . LEU A 1 101 ? -6.643 3.906 17.894 1.00 89.50 101 LEU A N 1
ATOM 805 C CA . LEU A 1 101 ? -7.920 3.239 18.159 1.00 89.50 101 LEU A CA 1
ATOM 806 C C . LEU A 1 101 ? -7.799 2.229 19.312 1.00 89.50 101 LEU A C 1
ATOM 808 O O . LEU A 1 101 ? -8.655 2.202 20.199 1.00 89.50 101 LEU A O 1
ATOM 812 N N . ASN A 1 102 ? -6.736 1.421 19.328 1.00 89.38 102 ASN A N 1
ATOM 813 C CA . ASN A 1 102 ? -6.502 0.443 20.389 1.00 89.38 102 ASN A CA 1
ATOM 814 C C . ASN A 1 102 ? -6.293 1.119 21.756 1.00 89.38 102 ASN A C 1
ATOM 816 O O . ASN A 1 102 ? -6.852 0.703 22.772 1.00 89.38 102 ASN A O 1
ATOM 820 N N . GLU A 1 103 ? -5.519 2.203 21.785 1.00 85.50 103 GLU A N 1
ATOM 821 C CA . GLU A 1 103 ? -5.287 3.006 22.986 1.00 85.50 103 GLU A CA 1
ATOM 822 C C . GLU A 1 103 ? -6.569 3.678 23.485 1.00 85.50 103 GLU A C 1
ATOM 824 O O . GLU A 1 103 ? -6.847 3.647 24.688 1.00 85.50 103 GLU A O 1
ATOM 829 N N . ALA A 1 104 ? -7.388 4.229 22.584 1.00 81.19 104 ALA A N 1
ATOM 830 C CA . ALA A 1 104 ? -8.696 4.791 22.919 1.00 81.19 104 ALA A CA 1
ATOM 831 C C . ALA A 1 104 ? -9.634 3.734 23.528 1.00 81.19 104 ALA A C 1
ATOM 833 O O . ALA A 1 104 ? -10.400 4.031 24.441 1.00 81.19 104 ALA A O 1
ATOM 834 N N . MET A 1 105 ? -9.553 2.478 23.083 1.00 79.19 105 MET A N 1
ATOM 835 C CA . MET A 1 105 ? -10.327 1.384 23.676 1.00 79.19 105 MET A CA 1
ATOM 836 C C . MET A 1 105 ? -9.800 0.955 25.057 1.00 79.19 105 MET A C 1
ATOM 838 O O . MET A 1 105 ? -10.593 0.696 25.965 1.00 79.19 105 MET A O 1
ATOM 842 N N . ASN A 1 106 ? -8.478 0.926 25.248 1.00 76.38 106 ASN A N 1
ATOM 843 C CA . ASN A 1 106 ? -7.834 0.414 26.464 1.00 76.38 106 ASN A CA 1
ATOM 844 C C . ASN A 1 106 ? -7.735 1.428 27.613 1.00 76.38 106 ASN A C 1
ATOM 846 O O . ASN A 1 106 ? -7.890 1.066 28.784 1.00 76.38 106 ASN A O 1
ATOM 850 N N . SER A 1 107 ? -7.497 2.703 27.304 1.00 67.31 107 SER A N 1
ATOM 851 C CA . SER A 1 107 ? -7.405 3.788 28.295 1.00 67.31 107 SER A CA 1
ATOM 852 C C . SER A 1 107 ? -8.698 3.972 29.099 1.00 67.31 107 SER A C 1
ATOM 854 O O . SER A 1 107 ? -8.644 4.379 30.259 1.00 67.31 107 SER A O 1
ATOM 856 N N . HIS A 1 108 ? -9.844 3.575 28.542 1.00 57.22 108 HIS A N 1
ATOM 857 C CA . HIS A 1 108 ? -11.159 3.789 29.147 1.00 57.22 108 HIS A CA 1
ATOM 858 C C . HIS A 1 108 ? -11.801 2.528 29.753 1.00 57.22 108 HIS A C 1
ATOM 860 O O . HIS A 1 108 ? -12.789 2.642 30.466 1.00 57.22 108 HIS A O 1
ATOM 866 N N . LEU A 1 109 ? -11.217 1.331 29.587 1.00 51.25 109 LEU A N 1
ATOM 867 C CA . LEU A 1 109 ? -11.606 0.144 30.377 1.00 51.25 109 LEU A CA 1
ATOM 868 C C . LEU A 1 109 ? -11.177 0.250 31.849 1.00 51.25 109 LEU A C 1
ATOM 870 O O . LEU A 1 109 ? -11.748 -0.418 32.713 1.00 51.25 109 LEU A O 1
ATOM 874 N N . LYS A 1 110 ? -10.179 1.093 32.141 1.00 51.62 110 LYS A N 1
ATOM 875 C CA . LYS A 1 110 ? -9.716 1.372 33.507 1.00 51.62 110 LYS A CA 1
ATOM 876 C C . LYS A 1 110 ? -10.561 2.419 34.233 1.00 51.62 110 LYS A C 1
ATOM 878 O O . LYS A 1 110 ? -10.436 2.516 35.451 1.00 51.62 110 LYS A O 1
ATOM 883 N N . ASP A 1 111 ? -11.433 3.137 33.524 1.00 52.06 111 ASP A N 1
ATOM 884 C CA . ASP A 1 111 ? -12.256 4.197 34.095 1.00 52.06 111 ASP A CA 1
ATOM 885 C C . ASP A 1 111 ? -13.749 3.975 33.784 1.00 52.06 111 ASP A C 1
ATOM 887 O O . ASP A 1 111 ? -14.228 4.106 32.663 1.00 52.06 111 ASP A O 1
ATOM 891 N N . VAL A 1 112 ? -14.497 3.722 34.858 1.00 50.28 112 VAL A N 1
ATOM 892 C CA . VAL A 1 112 ? -15.944 3.937 35.019 1.00 50.28 112 VAL A CA 1
ATOM 893 C C . VAL A 1 112 ? -16.914 2.778 34.712 1.00 50.28 112 VAL A C 1
ATOM 895 O O . VAL A 1 112 ? -17.080 2.252 33.612 1.00 50.28 112 VAL A O 1
ATOM 898 N N . GLY A 1 113 ? -17.680 2.460 35.763 1.00 51.81 113 GLY A N 1
ATOM 899 C CA . GLY A 1 113 ? -18.909 1.682 35.725 1.00 51.81 113 GLY A CA 1
ATOM 900 C C . GLY A 1 113 ? -20.017 2.277 34.840 1.00 51.81 113 GLY A C 1
ATOM 901 O O . GLY A 1 113 ? -19.998 3.403 34.359 1.00 51.81 113 GLY A O 1
ATOM 902 N N . LYS A 1 114 ? -21.039 1.458 34.616 1.00 48.66 114 LYS A N 1
ATOM 903 C CA . LYS A 1 114 ? -21.873 1.403 33.404 1.00 48.66 114 LYS A CA 1
ATOM 904 C C . LYS A 1 114 ? -22.819 2.585 33.066 1.00 48.66 114 LYS A C 1
ATOM 906 O O . LYS A 1 114 ? -23.734 2.362 32.276 1.00 48.66 114 LYS A O 1
ATOM 911 N N . LYS A 1 115 ? -22.689 3.810 33.596 1.00 52.56 115 LYS A N 1
ATOM 912 C CA . LYS A 1 115 ? -23.703 4.878 33.374 1.00 52.56 115 LYS A CA 1
ATOM 913 C C . LYS A 1 115 ? -23.162 6.321 33.297 1.00 52.56 115 LYS A C 1
ATOM 915 O O . LYS A 1 115 ? -23.678 7.180 34.003 1.00 52.56 115 LYS A O 1
ATOM 920 N N . ASN A 1 116 ? -22.181 6.613 32.434 1.00 53.88 116 ASN A N 1
ATOM 921 C CA . ASN A 1 116 ? -21.661 7.983 32.261 1.00 53.88 116 ASN A CA 1
ATOM 922 C C . ASN A 1 116 ? -21.848 8.527 30.819 1.00 53.88 116 ASN A C 1
ATOM 924 O O . ASN A 1 116 ? -21.617 7.775 29.868 1.00 53.88 116 ASN A O 1
ATOM 928 N N . PRO A 1 117 ? -22.212 9.816 30.619 1.00 56.34 117 PRO A N 1
ATOM 929 C CA . PRO A 1 117 ? -22.276 10.498 29.312 1.00 56.34 117 PRO A CA 1
ATOM 930 C C . PRO A 1 117 ? -20.973 10.445 28.499 1.00 56.34 117 PRO A C 1
ATOM 932 O O . PRO A 1 117 ? -20.984 10.609 27.281 1.00 56.34 117 PRO A O 1
ATOM 935 N N . GLU A 1 118 ? -19.850 10.175 29.160 1.00 63.53 118 GLU A N 1
ATOM 936 C CA . GLU A 1 118 ? -18.547 9.944 28.532 1.00 63.53 118 GLU A CA 1
ATOM 937 C C . GLU A 1 118 ? -18.558 8.734 27.591 1.00 63.53 118 GLU A C 1
ATOM 939 O O . GLU A 1 118 ? -17.879 8.753 26.569 1.00 63.53 118 GLU A O 1
ATOM 944 N N . ARG A 1 119 ? -19.422 7.738 27.834 1.00 63.78 119 ARG A N 1
ATOM 945 C CA . ARG A 1 119 ? -19.537 6.557 26.969 1.00 63.78 119 ARG A CA 1
ATOM 946 C C . ARG A 1 119 ? -20.058 6.890 25.567 1.00 63.78 119 ARG A C 1
ATOM 948 O O . ARG A 1 119 ? -19.594 6.300 24.603 1.00 63.78 119 ARG A O 1
ATOM 955 N N . GLN A 1 120 ? -20.983 7.846 25.433 1.00 66.25 120 GLN A N 1
ATOM 956 C CA . GLN A 1 120 ? -21.464 8.277 24.111 1.00 66.25 120 GLN A CA 1
ATOM 957 C C . GLN A 1 120 ? -20.377 9.018 23.328 1.00 66.25 120 GLN A C 1
ATOM 959 O O . GLN A 1 120 ? -20.240 8.796 22.132 1.00 66.25 120 GLN A O 1
ATOM 964 N N . LYS A 1 121 ? -19.570 9.849 24.002 1.00 70.62 121 LYS A N 1
ATOM 965 C CA . LYS A 1 121 ? -18.425 10.522 23.372 1.00 70.62 121 LYS A CA 1
ATOM 966 C C . LYS A 1 121 ? -17.371 9.519 22.891 1.00 70.62 121 LYS A C 1
ATOM 968 O O . LYS A 1 121 ? -16.821 9.705 21.815 1.00 70.62 121 LYS A O 1
ATOM 973 N N . ILE A 1 122 ? -17.135 8.448 23.651 1.00 70.81 122 ILE A N 1
ATOM 974 C CA . ILE A 1 122 ? -16.198 7.375 23.283 1.00 70.81 122 ILE A CA 1
ATOM 975 C C . ILE A 1 122 ? -16.684 6.610 22.052 1.00 70.81 122 ILE A C 1
ATOM 977 O O . ILE A 1 122 ? -15.901 6.379 21.138 1.00 70.81 122 ILE A O 1
ATOM 981 N N . GLU A 1 123 ? -17.969 6.257 21.992 1.00 78.06 123 GLU A N 1
ATOM 982 C CA . GLU A 1 123 ? -18.536 5.609 20.802 1.00 78.06 123 GLU A CA 1
ATOM 983 C C . GLU A 1 123 ? -18.414 6.500 19.559 1.00 78.06 123 GLU A C 1
ATOM 985 O O . GLU A 1 123 ? -18.124 5.995 18.478 1.00 78.06 123 GLU A O 1
ATOM 990 N N . THR A 1 124 ? -18.566 7.822 19.700 1.00 81.81 124 THR A N 1
ATOM 991 C CA . THR A 1 124 ? -18.303 8.766 18.602 1.00 81.81 124 THR A CA 1
ATOM 992 C C . THR A 1 124 ? -16.832 8.755 18.188 1.00 81.81 124 THR A C 1
ATOM 994 O O . THR A 1 124 ? -16.545 8.548 17.018 1.00 81.81 124 THR A O 1
ATOM 997 N N . ILE A 1 125 ? -15.894 8.877 19.133 1.00 81.56 125 ILE A N 1
ATOM 998 C CA . ILE A 1 125 ? -14.451 8.857 18.833 1.00 81.56 125 ILE A CA 1
ATOM 999 C C . ILE A 1 125 ? -14.047 7.539 18.153 1.00 81.56 125 ILE A C 1
ATOM 1001 O O . ILE A 1 125 ? -13.314 7.544 17.166 1.00 81.56 125 ILE A O 1
ATOM 1005 N N . LYS A 1 126 ? -14.560 6.402 18.639 1.00 84.12 126 LYS A N 1
ATOM 1006 C CA . LYS A 1 126 ? -14.338 5.081 18.037 1.00 84.12 126 LYS A CA 1
ATOM 1007 C C . LYS A 1 126 ? -14.809 5.054 16.581 1.00 84.12 126 LYS A C 1
ATOM 1009 O O . LYS A 1 126 ? -14.102 4.538 15.719 1.00 84.12 126 LYS A O 1
ATOM 1014 N N . ARG A 1 127 ? -15.995 5.606 16.304 1.00 87.25 127 ARG A N 1
ATOM 1015 C CA . ARG A 1 127 ? -16.545 5.704 14.943 1.00 87.25 127 ARG A CA 1
ATOM 1016 C C . ARG A 1 127 ? -15.668 6.569 14.048 1.00 87.25 127 ARG A C 1
ATOM 1018 O O . ARG A 1 127 ? -15.323 6.105 12.969 1.00 87.25 127 ARG A O 1
ATOM 1025 N N . ASP A 1 128 ? -15.242 7.735 14.525 1.00 88.75 128 ASP A N 1
ATOM 1026 C CA . ASP A 1 128 ? -14.395 8.655 13.761 1.00 88.75 128 ASP A CA 1
ATOM 1027 C C . ASP A 1 128 ? -13.058 7.995 13.368 1.00 88.75 128 ASP A C 1
ATOM 1029 O O . ASP A 1 128 ? -12.625 8.087 12.216 1.00 88.75 128 ASP A O 1
ATOM 1033 N N . TYR A 1 129 ? -12.426 7.259 14.293 1.00 90.31 129 TYR A N 1
ATOM 1034 C CA . TYR A 1 129 ? -11.217 6.484 13.991 1.00 90.31 129 TYR A CA 1
ATOM 1035 C C . TYR A 1 129 ? -11.476 5.367 12.982 1.00 90.31 129 TYR A C 1
ATOM 1037 O O . TYR A 1 129 ? -10.704 5.212 12.039 1.00 90.31 129 TYR A O 1
ATOM 1045 N N . ILE A 1 130 ? -12.555 4.599 13.150 1.00 91.88 130 ILE A N 1
ATOM 1046 C CA . ILE A 1 130 ? -12.918 3.517 12.224 1.00 91.88 130 ILE A CA 1
ATOM 1047 C C . ILE A 1 130 ? -13.153 4.061 10.813 1.00 91.88 130 ILE A C 1
ATOM 1049 O O . ILE A 1 130 ? -12.638 3.497 9.851 1.00 91.88 130 ILE A O 1
ATOM 1053 N N . GLU A 1 131 ? -13.885 5.166 10.679 1.00 93.19 131 GLU A N 1
ATOM 1054 C CA . GLU A 1 131 ? -14.129 5.816 9.390 1.00 93.19 131 GLU A CA 1
ATOM 1055 C C . GLU A 1 131 ? -12.824 6.295 8.744 1.00 93.19 131 GLU A C 1
ATOM 1057 O O . GLU A 1 131 ? -12.601 6.074 7.550 1.00 93.19 131 GLU A O 1
ATOM 1062 N N . LEU A 1 132 ? -11.926 6.899 9.529 1.00 92.56 132 LEU A N 1
ATOM 1063 C CA . LEU A 1 132 ? -10.621 7.339 9.044 1.00 92.56 132 LEU A CA 1
ATOM 1064 C C . LEU A 1 132 ? -9.738 6.163 8.602 1.00 92.56 132 LEU A C 1
ATOM 1066 O O . LEU A 1 132 ? -9.104 6.246 7.548 1.00 92.56 132 LEU A O 1
ATOM 1070 N N . ILE A 1 133 ? -9.688 5.085 9.388 1.00 94.88 133 ILE A N 1
ATOM 1071 C CA . ILE A 1 133 ? -8.919 3.873 9.075 1.00 94.88 133 ILE A CA 1
ATOM 1072 C C . ILE A 1 133 ? -9.465 3.231 7.802 1.00 94.88 133 ILE A C 1
ATOM 1074 O O . ILE A 1 133 ? -8.689 2.994 6.880 1.00 94.88 133 ILE A O 1
ATOM 1078 N N . ASN A 1 134 ? -10.783 3.042 7.699 1.00 95.25 134 ASN A N 1
ATOM 1079 C CA . ASN A 1 134 ? -11.416 2.477 6.506 1.00 95.25 134 ASN A CA 1
ATOM 1080 C C . ASN A 1 134 ? -11.112 3.312 5.265 1.00 95.25 134 ASN A C 1
ATOM 1082 O O . ASN A 1 134 ? -10.657 2.776 4.263 1.00 95.25 134 ASN A O 1
ATOM 1086 N N . LYS A 1 135 ? -11.233 4.641 5.351 1.00 95.69 135 LYS A N 1
ATOM 1087 C CA . LYS A 1 135 ? -10.893 5.524 4.231 1.00 95.69 135 LYS A CA 1
ATOM 1088 C C . LYS A 1 135 ? -9.440 5.358 3.779 1.00 95.69 135 LYS A C 1
ATOM 1090 O O . LYS A 1 135 ? -9.165 5.349 2.581 1.00 95.69 135 LYS A O 1
ATOM 1095 N N . LYS A 1 136 ? -8.491 5.261 4.715 1.00 95.00 136 LYS A N 1
ATOM 1096 C CA . LYS A 1 136 ? -7.078 5.049 4.370 1.00 95.00 136 LYS A CA 1
ATOM 1097 C C . LYS A 1 136 ? -6.833 3.641 3.812 1.00 95.00 136 LYS A C 1
ATOM 1099 O O . LYS A 1 136 ? -6.019 3.501 2.902 1.00 95.00 136 LYS A O 1
ATOM 1104 N N . ALA A 1 137 ? -7.536 2.629 4.319 1.00 95.75 137 ALA A N 1
ATOM 1105 C CA . ALA A 1 137 ? -7.469 1.257 3.829 1.00 95.75 137 ALA A CA 1
ATOM 1106 C C . ALA A 1 137 ? -7.975 1.181 2.383 1.00 95.75 137 ALA A C 1
ATOM 1108 O O . ALA A 1 137 ? -7.259 0.673 1.525 1.00 95.75 137 ALA A O 1
ATOM 1109 N N . ASP A 1 138 ? -9.108 1.821 2.083 1.00 95.81 138 ASP A N 1
ATOM 1110 C CA . ASP A 1 138 ? -9.658 1.934 0.728 1.00 95.81 138 ASP A CA 1
ATOM 1111 C C . ASP A 1 138 ? -8.674 2.634 -0.223 1.00 95.81 138 ASP A C 1
ATOM 1113 O O . ASP A 1 138 ? -8.471 2.209 -1.361 1.00 95.81 138 ASP A O 1
ATOM 1117 N N . MET A 1 139 ? -8.016 3.706 0.238 1.00 95.75 139 MET A N 1
ATOM 1118 C CA . MET A 1 139 ? -6.978 4.390 -0.542 1.00 95.75 139 MET A CA 1
ATOM 1119 C C . MET A 1 139 ? -5.787 3.470 -0.842 1.00 95.75 139 MET A C 1
ATOM 1121 O O . MET A 1 139 ? -5.256 3.504 -1.954 1.00 95.75 139 MET A O 1
ATOM 1125 N N . ALA A 1 140 ? -5.367 2.652 0.125 1.00 96.25 140 ALA A N 1
ATOM 1126 C CA . ALA A 1 140 ? -4.279 1.697 -0.057 1.00 96.25 140 ALA A CA 1
ATOM 1127 C C . ALA A 1 140 ? -4.688 0.560 -1.008 1.00 96.25 140 ALA A C 1
ATOM 1129 O O . ALA A 1 140 ? -3.937 0.240 -1.927 1.00 96.25 140 ALA A O 1
ATOM 1130 N N . GLN A 1 141 ? -5.895 0.011 -0.867 1.00 95.56 141 GLN A N 1
ATOM 1131 C CA . GLN A 1 141 ? -6.435 -1.006 -1.775 1.00 95.56 141 GLN A CA 1
ATOM 1132 C C . GLN A 1 141 ? -6.578 -0.484 -3.207 1.00 95.56 141 GLN A C 1
ATOM 1134 O O . GLN A 1 141 ? -6.178 -1.158 -4.156 1.00 95.56 141 GLN A O 1
ATOM 1139 N N . ASN A 1 142 ? -7.074 0.743 -3.394 1.00 95.94 142 ASN A N 1
ATOM 1140 C CA . ASN A 1 142 ? -7.116 1.385 -4.711 1.00 95.94 142 ASN A CA 1
ATOM 1141 C C . ASN A 1 142 ? -5.704 1.520 -5.303 1.00 95.94 142 ASN A C 1
ATOM 1143 O O . ASN A 1 142 ? -5.473 1.240 -6.484 1.00 95.94 142 ASN A O 1
ATOM 1147 N N . PHE A 1 143 ? -4.732 1.896 -4.467 1.00 97.38 143 PHE A N 1
ATOM 1148 C CA . PHE A 1 143 ? -3.354 1.972 -4.918 1.00 97.38 143 PHE A CA 1
ATOM 1149 C C . PHE A 1 143 ? -2.846 0.619 -5.438 1.00 97.38 143 PHE A C 1
ATOM 1151 O O . PHE A 1 143 ? -2.305 0.571 -6.543 1.00 97.38 143 PHE A O 1
ATOM 1158 N N . PHE A 1 144 ? -3.032 -0.464 -4.680 1.00 97.31 144 PHE A N 1
ATOM 1159 C CA . PHE A 1 144 ? -2.522 -1.787 -5.046 1.00 97.31 144 PHE A CA 1
ATOM 1160 C C . PHE A 1 144 ? -3.279 -2.450 -6.202 1.00 97.31 144 PHE A C 1
ATOM 1162 O O . PHE A 1 144 ? -2.656 -3.143 -6.998 1.00 97.31 144 PHE A O 1
ATOM 1169 N N . SER A 1 145 ? -4.580 -2.202 -6.346 1.00 95.25 145 SER A N 1
ATOM 1170 C CA . SER A 1 145 ? -5.390 -2.785 -7.430 1.00 95.25 145 SER A CA 1
ATOM 1171 C C . SER A 1 145 ? -5.256 -2.054 -8.766 1.00 95.25 145 SER A C 1
ATOM 1173 O O . SER A 1 145 ? -5.423 -2.648 -9.826 1.00 95.25 145 SER A O 1
ATOM 1175 N N . GLN A 1 146 ? -4.961 -0.750 -8.756 1.00 94.62 146 GLN A N 1
ATOM 1176 C CA . GLN A 1 146 ? -4.980 0.051 -9.986 1.00 94.62 146 GLN A CA 1
ATOM 1177 C C . GLN A 1 146 ? -3.739 0.913 -10.146 1.00 94.62 146 GLN A C 1
ATOM 1179 O O . GLN A 1 146 ? -3.040 0.855 -11.164 1.00 94.62 146 GLN A O 1
ATOM 1184 N N . LYS A 1 147 ? -3.462 1.755 -9.147 1.00 96.75 147 LYS A N 1
ATOM 1185 C CA . LYS A 1 147 ? -2.462 2.812 -9.297 1.00 96.75 147 LYS A CA 1
ATOM 1186 C C . LYS A 1 147 ? -1.060 2.251 -9.497 1.00 96.75 147 LYS A C 1
ATOM 1188 O O . LYS A 1 147 ? -0.317 2.800 -10.307 1.00 96.75 147 LYS A O 1
ATOM 1193 N N . ILE A 1 148 ? -0.708 1.177 -8.792 1.00 96.62 148 ILE A N 1
ATOM 1194 C CA . ILE A 1 148 ? 0.614 0.558 -8.870 1.00 96.62 148 ILE A CA 1
ATOM 1195 C C . ILE A 1 148 ? 0.930 0.123 -10.304 1.00 96.62 148 ILE A C 1
ATOM 1197 O O . ILE A 1 148 ? 1.995 0.459 -10.807 1.00 96.62 148 ILE A O 1
ATOM 1201 N N . TYR A 1 149 ? -0.023 -0.481 -11.018 1.00 96.88 149 TYR A N 1
ATOM 1202 C CA . TYR A 1 149 ? 0.154 -0.899 -12.410 1.00 96.88 149 TYR A CA 1
ATOM 1203 C C . TYR A 1 149 ? 0.338 0.285 -13.356 1.00 96.88 149 TYR A C 1
ATOM 1205 O O . TYR A 1 149 ? 1.256 0.281 -14.170 1.00 96.88 149 TYR A O 1
ATOM 1213 N N . THR A 1 150 ? -0.454 1.349 -13.187 1.00 96.19 150 THR A N 1
ATOM 1214 C CA . THR A 1 150 ? -0.270 2.588 -13.965 1.00 96.19 150 THR A CA 1
ATOM 1215 C C . THR A 1 150 ? 1.119 3.194 -13.740 1.00 96.19 150 THR A C 1
ATOM 1217 O O . THR A 1 150 ? 1.718 3.756 -14.655 1.00 96.19 150 THR A O 1
ATOM 1220 N N . LEU A 1 151 ? 1.641 3.119 -12.512 1.00 95.81 151 LEU A N 1
ATOM 1221 C CA . LEU A 1 151 ? 2.988 3.589 -12.196 1.00 95.81 151 LEU A CA 1
ATOM 1222 C C . LEU A 1 151 ? 4.061 2.686 -12.816 1.00 95.81 151 LEU A C 1
ATOM 1224 O O . LEU A 1 151 ? 5.036 3.209 -13.349 1.00 95.81 151 LEU A O 1
ATOM 1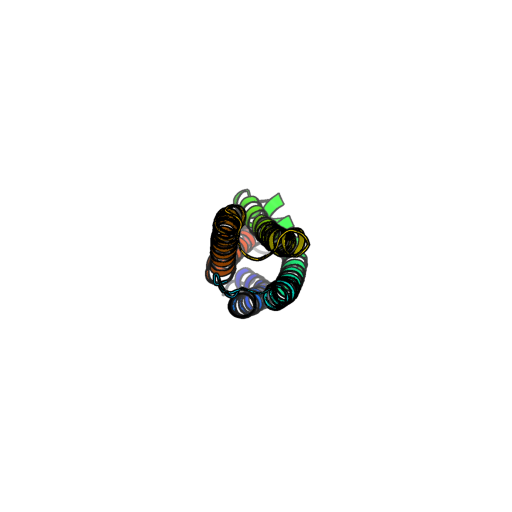228 N N . MET A 1 152 ? 3.860 1.365 -12.804 1.00 95.69 152 MET A N 1
ATOM 1229 C CA . MET A 1 152 ? 4.757 0.408 -13.453 1.00 95.69 152 MET A CA 1
ATOM 1230 C C . MET A 1 152 ? 4.837 0.619 -14.963 1.00 95.69 152 MET A C 1
ATOM 1232 O O . MET A 1 152 ? 5.937 0.627 -15.506 1.00 95.69 152 MET A O 1
ATOM 1236 N N . GLU A 1 153 ? 3.704 0.826 -15.635 1.00 94.56 153 GLU A N 1
ATOM 1237 C CA . GLU A 1 153 ? 3.665 1.106 -17.076 1.00 94.56 153 GLU A CA 1
ATOM 1238 C C . GLU A 1 153 ? 4.407 2.399 -17.415 1.00 94.56 153 GLU A C 1
ATOM 1240 O O . GLU A 1 153 ? 5.274 2.405 -18.279 1.00 94.56 153 GLU A O 1
ATOM 1245 N N . ARG A 1 154 ? 4.162 3.480 -16.664 1.00 94.06 154 ARG A N 1
ATOM 1246 C CA . ARG A 1 154 ? 4.893 4.744 -16.859 1.00 94.06 154 ARG A CA 1
ATOM 1247 C C . ARG A 1 154 ? 6.392 4.587 -16.660 1.00 94.06 154 ARG A C 1
ATOM 1249 O O . ARG A 1 154 ? 7.171 5.224 -17.361 1.00 94.06 154 ARG A O 1
ATOM 1256 N N . LEU A 1 155 ? 6.787 3.790 -15.671 1.00 93.94 155 LEU A N 1
ATOM 1257 C CA . LEU A 1 155 ? 8.193 3.542 -15.410 1.00 93.94 155 LEU A CA 1
ATOM 1258 C C . LEU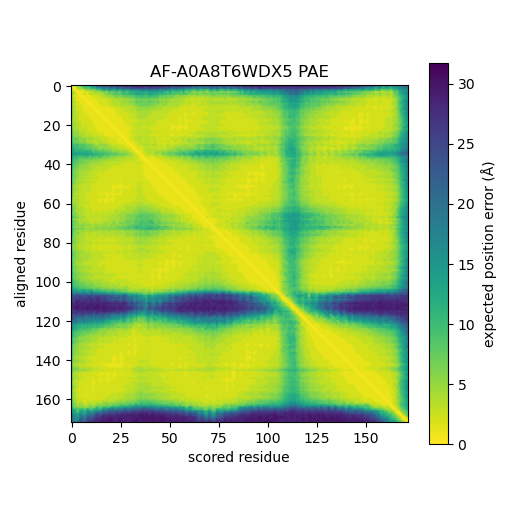 A 1 155 ? 8.818 2.757 -16.565 1.00 93.94 155 LEU A C 1
ATOM 1260 O O . LEU A 1 155 ? 9.866 3.161 -17.049 1.00 93.94 155 LEU A O 1
ATOM 1264 N N . LYS A 1 156 ? 8.127 1.722 -17.053 1.00 93.88 156 LYS A N 1
ATOM 1265 C CA . LYS A 1 156 ? 8.521 0.920 -18.214 1.00 93.88 156 LYS A CA 1
ATOM 1266 C C . LYS A 1 156 ? 8.716 1.781 -19.462 1.00 93.88 156 LYS A C 1
ATOM 1268 O O . LYS A 1 156 ? 9.758 1.689 -20.103 1.00 93.88 156 LYS A O 1
ATOM 1273 N N . ASP A 1 157 ? 7.752 2.646 -19.769 1.00 92.56 157 ASP A N 1
ATOM 1274 C CA . ASP A 1 157 ? 7.808 3.539 -20.932 1.00 92.56 157 ASP A CA 1
ATOM 1275 C C . ASP A 1 157 ? 8.999 4.508 -20.847 1.00 92.56 157 ASP A C 1
ATOM 1277 O O . ASP A 1 157 ? 9.686 4.768 -21.836 1.00 92.56 157 ASP A O 1
ATOM 1281 N N . GLU A 1 158 ? 9.275 5.048 -19.655 1.00 92.31 158 GLU A N 1
ATOM 1282 C CA . GLU A 1 158 ? 10.435 5.917 -19.451 1.00 92.31 158 GLU A CA 1
ATOM 1283 C C . GLU A 1 158 ? 11.760 5.139 -19.516 1.00 92.31 158 GLU A C 1
ATOM 1285 O O . GLU A 1 158 ? 12.729 5.683 -20.046 1.00 92.31 158 GLU A O 1
ATOM 1290 N N . THR A 1 159 ? 11.810 3.879 -19.063 1.00 92.00 159 THR A N 1
ATOM 1291 C CA . THR A 1 159 ? 12.970 2.993 -19.268 1.00 92.00 159 THR A CA 1
ATOM 1292 C C . THR A 1 159 ? 13.235 2.771 -20.753 1.00 92.00 159 THR A C 1
ATOM 1294 O O . THR A 1 159 ? 14.349 3.011 -21.208 1.00 92.00 159 THR A O 1
ATOM 1297 N N . GLU A 1 160 ? 12.221 2.374 -21.530 1.00 91.25 160 GLU A N 1
ATOM 1298 C CA . GLU A 1 160 ? 12.354 2.138 -22.978 1.00 91.25 160 GLU A CA 1
ATOM 1299 C C . GLU A 1 160 ? 12.830 3.395 -23.701 1.00 91.25 160 GLU A C 1
ATOM 1301 O O . GLU A 1 160 ? 13.741 3.344 -24.532 1.00 91.25 160 GLU A O 1
ATOM 1306 N N . ARG A 1 161 ? 12.255 4.546 -23.335 1.00 89.94 161 ARG A N 1
ATOM 1307 C CA . ARG A 1 161 ? 12.676 5.840 -23.859 1.00 89.94 161 ARG A CA 1
ATOM 1308 C C . ARG A 1 161 ? 14.157 6.079 -23.575 1.00 89.94 161 ARG A C 1
ATOM 1310 O O . ARG A 1 161 ? 14.890 6.393 -24.507 1.00 89.94 161 ARG A O 1
ATOM 1317 N N . LEU A 1 162 ? 14.605 5.943 -22.328 1.00 88.19 162 LEU A N 1
ATOM 1318 C CA . LEU A 1 162 ? 16.003 6.180 -21.958 1.00 88.19 162 LEU A CA 1
ATOM 1319 C C . LEU A 1 162 ? 16.952 5.195 -22.648 1.00 88.19 162 LEU A C 1
ATOM 1321 O O . LEU A 1 162 ? 17.922 5.637 -23.259 1.00 88.19 162 LEU A O 1
ATOM 1325 N N . GLU A 1 163 ? 16.654 3.896 -22.644 1.00 85.31 163 GLU A N 1
ATOM 1326 C CA . GLU A 1 163 ? 17.496 2.894 -23.308 1.00 85.31 163 GLU A CA 1
ATOM 1327 C C . GLU A 1 163 ? 17.627 3.147 -24.817 1.00 85.31 163 GLU A C 1
ATOM 1329 O O . GLU A 1 163 ? 18.716 2.988 -25.369 1.00 85.31 163 GLU A O 1
ATOM 1334 N N . SER A 1 164 ? 16.564 3.620 -25.479 1.00 83.44 164 SER A N 1
ATOM 1335 C CA . SER A 1 164 ? 16.611 3.980 -26.904 1.00 83.44 164 SER A CA 1
ATOM 1336 C C . SER A 1 164 ? 17.536 5.167 -27.215 1.00 83.44 164 SER A C 1
ATOM 1338 O O . SER A 1 164 ? 18.098 5.229 -28.306 1.00 83.44 164 SER A O 1
ATOM 1340 N N . TYR A 1 165 ? 17.750 6.086 -26.263 1.00 77.88 165 TYR A N 1
ATOM 1341 C CA . TYR A 1 165 ? 18.689 7.204 -26.419 1.00 77.88 165 TYR A CA 1
ATOM 1342 C C . TYR A 1 165 ? 20.154 6.793 -26.220 1.00 77.88 165 TYR A C 1
ATOM 1344 O O . TYR A 1 165 ? 21.044 7.467 -26.737 1.00 77.88 165 TYR A O 1
ATOM 1352 N N . TYR A 1 166 ? 20.410 5.720 -25.465 1.00 67.81 166 TYR A N 1
ATOM 1353 C CA . TYR A 1 166 ? 21.760 5.273 -25.110 1.00 67.81 166 TYR A CA 1
ATOM 1354 C C . TYR A 1 166 ? 22.283 4.109 -25.957 1.00 67.81 166 TYR A C 1
ATOM 1356 O O . TYR A 1 166 ? 23.446 3.741 -25.790 1.00 67.81 166 TYR A O 1
ATOM 1364 N N . GLN A 1 167 ? 21.493 3.549 -26.881 1.00 61.84 167 GLN A N 1
ATOM 1365 C CA . GLN A 1 167 ? 22.053 2.676 -27.913 1.00 61.84 167 GLN A CA 1
ATOM 1366 C C . GLN A 1 167 ? 22.951 3.517 -28.834 1.00 61.84 167 GLN A C 1
ATOM 1368 O O . GLN A 1 167 ? 22.443 4.403 -29.526 1.00 61.84 167 GLN A O 1
ATOM 1373 N N . PRO A 1 168 ? 24.280 3.285 -28.859 1.00 51.97 168 PRO A N 1
ATOM 1374 C CA . PRO A 1 168 ? 25.117 3.890 -29.881 1.00 51.97 168 PRO A CA 1
ATOM 1375 C C . PRO A 1 168 ? 24.597 3.427 -31.244 1.00 51.97 168 PRO A C 1
ATOM 1377 O O . PRO A 1 168 ? 24.127 2.294 -31.369 1.00 51.97 168 PRO A O 1
ATOM 1380 N N . GLU A 1 169 ? 24.711 4.266 -32.275 1.00 52.00 169 GLU A N 1
ATOM 1381 C CA . GLU A 1 169 ? 24.647 3.801 -33.664 1.00 52.00 169 GLU A CA 1
ATOM 1382 C C . GLU A 1 169 ? 25.814 2.816 -33.907 1.00 52.00 169 GLU A C 1
ATOM 1384 O O . GLU A 1 169 ? 26.819 3.151 -34.529 1.00 52.00 169 GLU A O 1
ATOM 1389 N N . GLU A 1 170 ? 25.737 1.589 -33.390 1.00 48.03 170 GLU A N 1
ATOM 1390 C CA . GLU A 1 170 ? 26.600 0.497 -33.823 1.00 48.03 170 GLU A CA 1
ATOM 1391 C C . GLU A 1 170 ? 26.099 0.027 -35.193 1.00 48.03 170 GLU A C 1
ATOM 1393 O O . GLU A 1 170 ? 25.337 -0.930 -35.318 1.00 48.03 170 GLU A O 1
ATOM 1398 N N . GLY A 1 171 ? 26.534 0.748 -36.230 1.00 49.22 171 GLY A N 1
ATOM 1399 C CA . GLY A 1 171 ? 26.482 0.315 -37.626 1.00 49.22 171 GLY A CA 1
ATOM 1400 C C . GLY A 1 171 ? 25.527 1.106 -38.520 1.00 49.22 171 GLY A C 1
ATOM 1401 O O . GLY A 1 171 ? 24.406 0.671 -38.783 1.00 49.22 171 GLY A O 1
ATOM 1402 N N . ARG A 1 172 ? 26.019 2.213 -39.081 1.00 38.25 172 ARG A N 1
ATOM 1403 C CA . ARG A 1 172 ? 25.650 2.671 -40.427 1.00 38.25 172 ARG A CA 1
ATOM 1404 C C . ARG A 1 172 ? 26.879 2.639 -41.320 1.00 38.25 172 ARG A C 1
ATOM 1406 O O . ARG A 1 172 ? 27.965 2.999 -40.816 1.00 38.25 172 ARG A O 1
#

Foldseek 3Di:
DDPLLVVLCVLLVVLVVLLVVLLVLLVVLLDQDDLPDDLVNLVSSLVSLVVSLVSLVVSLVSCCVLLVVLLVVDVLSVVLNVVSVVLSVLSVVLSVLSVVLSCLVPVPVVDDDDDDPVVVVSSVVNVVSSVVNNVSSVVSSCCSVPVVVVSSVSSSVSSSVVVVVPPPPPDD

Radius of gyration: 21.76 Å; Cα contacts (8 Å, |Δi|>4): 124; chains: 1; bounding box: 50×25×76 Å

Sequence (172 aa):
MDKVDEKVKAEFKPLLNKCRELELSSEEKLPSLNHEIDEKSINLYLELLNELKENYARFLEEISPIAGEIAGASEKGADVFKQLRSTKKLLEDLELGLKELNEAMNSHLKDVGKKNPERQKIETIKRDYIELINKKADMAQNFFSQKIYTLMERLKDETERLESYYQPEEGR

Mean predicted aligned error: 6.7 Å

Secondary structure (DSSP, 8-state):
--HHHHHHHHHHHHHHHHHHHHHHHHHHHSPPP-TT--HHHHHHHHHHHHHHHHHHHHHHHHHHHHHHHHHHH-HHHHHHHHHHHHHHHHHHHHHHHHHHHHHHHHHTTTS--S--THHHHHHHHHHHHHHHHHHHHHHHHHIIIIIHHHHHHHHHHHHHHHHHHHS-----

pLDDT: mean 86.77, std 13.48, range [38.25, 97.44]

Solvent-accessible surface area (backbone atoms only — not comparable to full-atom values): 9580 Å² total; per-residue (Å²): 132,61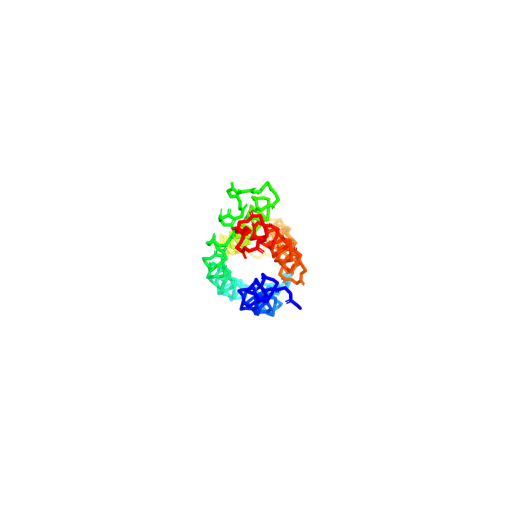,73,63,61,57,52,52,50,61,65,45,50,64,56,54,52,49,44,50,52,46,24,58,47,34,66,71,37,50,67,79,69,60,95,83,68,49,70,69,58,51,52,52,42,51,53,36,42,48,54,50,50,53,54,48,50,54,50,51,62,69,45,40,64,61,40,50,56,40,30,76,75,31,74,67,30,36,50,42,45,49,54,59,54,49,51,56,51,51,55,52,57,40,50,49,47,52,49,52,48,46,47,61,58,56,67,47,74,80,54,81,75,100,81,55,79,64,55,61,55,47,56,50,53,53,45,55,45,41,53,53,41,38,55,49,39,52,52,50,40,48,34,40,70,48,50,50,57,58,42,50,51,53,46,51,54,52,49,53,54,52,53,66,72,68,57,70,86,84,78,129

Nearest PDB structures (foldseek):
  4tql-assembly1_A  TM=2.886E-01  e=3.780E-01  synthetic construct
  8to0-assembly1_z1  TM=2.734E-01  e=8.540E+00  Mus musculus